Protein AF-G9L5G1-F1 (afdb_monomer)

Nearest PDB structures (foldseek):
  6kd5-assembly1_A  TM=9.203E-01  e=1.313E-15  Homo sapiens
  7y0e-assembly1_A  TM=8.128E-01  e=2.600E-05  Homo sapiens
  8hd8-assembly1_A  TM=8.225E-01  e=4.155E-05  Homo sapiens
  7xyd-assembly1_A  TM=8.116E-01  e=4.750E-05  Homo sapiens
  7y0e-assembly2_B  TM=7.562E-01  e=1.061E-04  Homo sapiens

Solvent-accessible surface area (backbone atoms only — not comparable to full-atom values): 9488 Å² total; per-residue (Å²): 141,83,85,76,82,80,80,70,84,67,70,57,70,71,47,51,60,53,52,51,51,52,54,52,51,51,50,52,51,53,50,51,50,52,51,52,53,54,58,65,66,70,70,69,81,78,79,78,75,88,76,80,50,65,56,95,84,55,54,42,23,54,62,56,81,61,25,75,74,36,65,41,59,51,84,37,63,50,62,42,87,92,76,58,47,54,28,38,41,36,42,92,76,74,40,77,28,39,62,46,63,93,68,60,51,72,69,55,43,29,52,53,29,36,74,76,72,40,93,52,58,91,82,88,78,84,73,96,70,93,85,70,94,63,70,41,66,63,81,49,82,83,90,44,81,33,52,35,75,109

InterPro domains:
  IPR001190 SRCR domain [PF15494] (81-149)
  IPR001190 SRCR domain [PS50287] (67-118)
  IPR036055 LDL receptor-like superfamily [SSF57424] (54-77)
  IPR036772 SRCR-like domain superfamily [G3DSA:3.10.250.10] (70-149)
  IPR036772 SRCR-like domain superfamily [SSF56487] (74-137)

Foldseek 3Di:
DDDDDDPDPPPVVVVVVVVVVVVVVVVVVVVVVVVVVVVVVPPPPPPPPDDKDADPPQFALQPDQRIPVSPSNPPQWAADDPPRFIWGQDRVVRDTATADPPQDDLVVQQLQCVVVVHRGHDDDDDDDDPDHPDHDYQPDDDRDSSPRVD

Secondary structure (DSSP, 8-state):
--------TTSHHHHHHHHHHHHHHHHHHHHHHHHHHHHHHH------PPPP---TT--TTSSS--STT-GGGSS-EEE-TTT--EEEEETTTTEEEEBPGGG--HHHHHHHHHHTT-SS---------S--S--B--S--SS-GGGGG-

Organism: Mustela putorius furo (NCBI:txid9669)

pLDDT: mean 81.78, std 14.28, range [37.88, 96.06]

Structure (mmCIF, N/CA/C/O backbone):
data_AF-G9L5G1-F1
#
_entry.id   AF-G9L5G1-F1
#
loop_
_atom_site.group_PDB
_atom_site.id
_atom_site.type_symbol
_atom_site.label_atom_id
_atom_site.label_alt_id
_atom_site.label_comp_id
_atom_site.label_asym_id
_atom_site.label_entity_id
_atom_site.label_seq_id
_atom_site.pdbx_PDB_ins_code
_atom_site.Cartn_x
_atom_site.Cartn_y
_atom_site.Cartn_z
_atom_site.occupancy
_atom_site.B_iso_or_equiv
_atom_site.auth_seq_id
_atom_site.auth_comp_id
_atom_site.auth_asym_id
_atom_site.auth_atom_id
_atom_site.pdbx_PDB_model_num
ATOM 1 N N . GLY A 1 1 ? -89.941 -18.809 45.507 1.00 45.72 1 GLY A N 1
ATOM 2 C CA . GLY A 1 1 ? -88.610 -19.413 45.664 1.00 45.72 1 GLY A CA 1
ATOM 3 C C . GLY A 1 1 ? -87.624 -18.646 44.823 1.00 45.72 1 GLY A C 1
ATOM 4 O O . GLY A 1 1 ? -87.793 -18.639 43.617 1.00 45.72 1 GLY A O 1
ATOM 5 N N . ILE A 1 2 ? -86.648 -17.989 45.449 1.00 37.88 2 ILE A N 1
ATOM 6 C CA . ILE A 1 2 ? -85.411 -17.539 44.800 1.00 37.88 2 ILE A CA 1
ATOM 7 C C . ILE A 1 2 ? -84.314 -17.726 45.850 1.00 37.88 2 ILE A C 1
ATOM 9 O O . ILE A 1 2 ? -84.200 -16.953 46.798 1.00 37.88 2 ILE A O 1
ATOM 13 N N . SER A 1 3 ? -83.582 -18.830 45.743 1.00 47.09 3 SER A N 1
ATOM 14 C CA . SER A 1 3 ? -82.421 -19.132 46.575 1.00 47.09 3 SER A CA 1
ATOM 15 C C . SER A 1 3 ? -81.218 -18.350 46.051 1.00 47.09 3 SER A C 1
ATOM 17 O O . SER A 1 3 ? -80.706 -18.652 44.975 1.00 47.09 3 SER A O 1
ATOM 19 N N . LEU A 1 4 ? -80.768 -17.346 46.804 1.00 48.44 4 LEU A N 1
ATOM 20 C CA . LEU A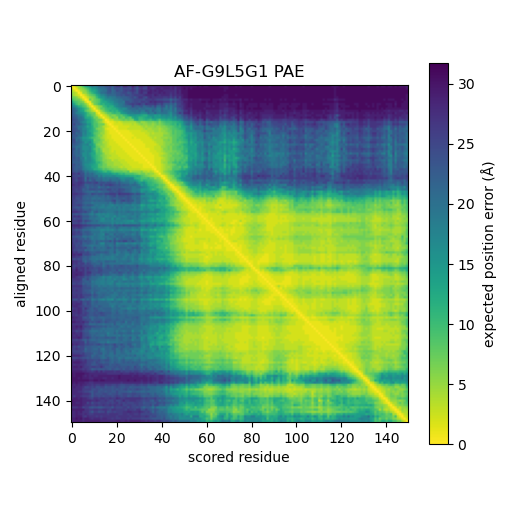 1 4 ? -79.491 -16.673 46.557 1.00 48.44 4 LEU A CA 1
ATOM 21 C C . LEU A 1 4 ? -78.327 -17.634 46.863 1.00 48.44 4 LEU A C 1
ATOM 23 O O . LEU A 1 4 ? -78.368 -18.323 47.889 1.00 48.44 4 LEU A O 1
ATOM 27 N N . PRO A 1 5 ? -77.282 -17.692 46.018 1.00 50.50 5 PRO A N 1
ATOM 28 C CA . PRO A 1 5 ? -76.149 -18.568 46.260 1.00 50.50 5 PRO A CA 1
ATOM 29 C C . PRO A 1 5 ? -75.338 -18.042 47.448 1.00 50.50 5 PRO A C 1
ATOM 31 O O . PRO A 1 5 ? -74.903 -16.891 47.491 1.00 50.50 5 PRO A O 1
ATOM 34 N N . LYS A 1 6 ? -75.135 -18.915 48.434 1.00 43.59 6 LYS A N 1
ATOM 35 C CA . LYS A 1 6 ? -74.298 -18.668 49.609 1.00 43.59 6 LYS A CA 1
ATOM 36 C C . LYS A 1 6 ? -72.839 -18.647 49.143 1.00 43.59 6 LYS A C 1
ATOM 38 O O . LYS A 1 6 ? -72.256 -19.698 48.896 1.00 43.59 6 LYS A O 1
ATOM 43 N N . PHE A 1 7 ? -72.264 -17.456 48.978 1.00 46.12 7 PHE A N 1
ATOM 44 C CA . PHE A 1 7 ? -70.854 -17.293 48.622 1.00 46.12 7 PHE A CA 1
ATOM 45 C C . PHE A 1 7 ? -69.990 -17.766 49.803 1.00 46.12 7 PHE A C 1
ATOM 47 O O . PHE A 1 7 ? -69.945 -17.138 50.863 1.00 46.12 7 PHE A O 1
ATOM 54 N N . THR A 1 8 ? -69.371 -18.936 49.664 1.00 51.50 8 THR A N 1
ATOM 55 C CA . THR A 1 8 ? -68.620 -19.616 50.722 1.00 51.50 8 THR A CA 1
ATOM 56 C C . THR A 1 8 ? -67.251 -18.957 50.933 1.00 51.50 8 THR A C 1
ATOM 58 O O . THR A 1 8 ? -66.270 -19.210 50.242 1.00 51.50 8 THR A O 1
ATOM 61 N N . TRP A 1 9 ? -67.175 -18.106 51.955 1.00 49.56 9 TRP A N 1
ATOM 62 C CA . TRP A 1 9 ? -66.025 -17.285 52.370 1.00 49.56 9 TRP A CA 1
ATOM 63 C C . TRP A 1 9 ? -64.832 -18.066 52.984 1.00 49.56 9 TRP A C 1
ATOM 65 O O . TRP A 1 9 ? -63.983 -17.490 53.658 1.00 49.56 9 TRP A O 1
ATOM 75 N N . GLN A 1 10 ? -64.756 -19.387 52.802 1.00 48.25 10 GLN A N 1
ATOM 76 C CA . GLN A 1 10 ? -63.719 -20.241 53.412 1.00 48.25 10 GLN A CA 1
ATOM 77 C C . GLN A 1 10 ? -62.637 -20.689 52.413 1.00 48.25 10 GLN A C 1
ATOM 79 O O . GLN A 1 10 ? -61.477 -20.837 52.795 1.00 48.25 10 GLN A O 1
ATOM 84 N N . GLU A 1 11 ? -62.966 -20.797 51.122 1.00 49.94 11 GLU A N 1
ATOM 85 C CA . GLU A 1 11 ? -62.045 -21.295 50.085 1.00 49.94 11 GLU A CA 1
ATOM 86 C C . GLU A 1 11 ? -61.007 -20.241 49.639 1.00 49.94 11 GLU A C 1
ATOM 88 O O . GLU A 1 11 ? -59.890 -20.567 49.236 1.00 49.94 11 GLU A O 1
ATOM 93 N N . GLY A 1 12 ? -61.345 -18.948 49.747 1.00 51.00 12 GLY A N 1
ATOM 94 C CA . GLY A 1 12 ? -60.474 -17.835 49.344 1.00 51.00 12 GLY A CA 1
ATOM 95 C C . GLY A 1 12 ? -59.286 -17.602 50.284 1.00 51.00 12 GLY A C 1
ATOM 96 O O . GLY A 1 12 ? -58.222 -17.164 49.849 1.00 51.00 12 GLY A O 1
ATOM 97 N N . ARG A 1 13 ? -59.415 -17.967 51.566 1.00 55.59 13 ARG A N 1
ATOM 98 C CA . ARG A 1 13 ? -58.432 -17.652 52.617 1.00 55.59 13 ARG A CA 1
ATOM 99 C C . ARG A 1 13 ? -57.101 -18.406 52.463 1.00 55.59 13 ARG A C 1
ATOM 101 O O . ARG A 1 13 ? -56.069 -17.884 52.868 1.00 55.59 13 ARG A O 1
ATOM 108 N N . LYS A 1 14 ? -57.103 -19.580 51.814 1.00 56.91 14 LYS A N 1
ATOM 109 C CA . LYS A 1 14 ? -55.887 -20.346 51.455 1.00 56.91 14 LYS A CA 1
ATOM 110 C C . LYS A 1 14 ? -55.287 -19.944 50.101 1.00 56.91 14 LYS A C 1
ATOM 112 O O . LYS A 1 14 ? -54.108 -20.185 49.864 1.00 56.91 14 LYS A O 1
ATOM 117 N N . ARG A 1 15 ? -56.071 -19.306 49.222 1.00 64.69 15 ARG A N 1
ATOM 118 C CA . ARG A 1 15 ? -55.608 -18.810 47.912 1.00 64.69 15 ARG A CA 1
ATOM 119 C C . ARG A 1 15 ? -54.969 -17.422 47.997 1.00 64.69 15 ARG A C 1
ATOM 121 O O . ARG A 1 15 ? -54.062 -17.141 47.224 1.00 64.69 15 ARG A O 1
ATOM 128 N N . LEU A 1 16 ? -55.365 -16.596 48.969 1.00 70.06 16 LEU A N 1
ATOM 129 C CA . LEU A 1 16 ? -54.731 -15.301 49.262 1.00 70.06 16 LEU A CA 1
ATOM 130 C C . LEU A 1 16 ? -53.200 -15.362 49.478 1.00 70.06 16 LEU A C 1
ATOM 132 O O . LEU A 1 16 ? -52.504 -14.569 48.846 1.00 70.06 16 LEU A O 1
ATOM 136 N N . PRO A 1 17 ? -52.636 -16.273 50.302 1.00 80.44 17 PRO A N 1
ATOM 137 C CA . PRO A 1 17 ? -51.183 -16.351 50.484 1.00 80.44 17 PRO A CA 1
ATOM 138 C C . PRO A 1 17 ? -50.453 -16.843 49.225 1.00 80.44 17 PRO A C 1
ATOM 140 O O . PRO A 1 17 ? -49.353 -16.378 48.937 1.00 80.44 17 PRO A O 1
ATOM 143 N N . LEU A 1 18 ? -51.081 -17.724 48.437 1.00 83.31 18 LEU A N 1
ATOM 144 C CA . LEU A 1 18 ? -50.560 -18.176 47.142 1.00 83.31 18 LEU A CA 1
ATOM 145 C C . LEU A 1 18 ? -50.488 -17.027 46.131 1.00 83.31 18 LEU A C 1
ATOM 147 O O . LEU A 1 18 ? -49.459 -16.841 45.489 1.00 83.31 18 LEU A O 1
ATOM 151 N N . ILE A 1 19 ? -51.547 -16.219 46.033 1.00 86.50 19 ILE A N 1
ATOM 152 C CA . ILE A 1 19 ? -51.575 -15.022 45.179 1.00 86.50 19 ILE A CA 1
ATOM 153 C C . ILE A 1 19 ? -50.506 -14.020 45.636 1.00 86.50 19 ILE A C 1
ATOM 155 O O . ILE A 1 19 ? -49.785 -13.476 44.804 1.00 86.50 19 ILE A O 1
ATOM 159 N N . GLY A 1 20 ? -50.343 -13.832 46.950 1.00 89.38 20 GLY A N 1
ATOM 160 C CA . GLY A 1 20 ? -49.283 -12.996 47.516 1.00 89.38 20 GLY A CA 1
ATOM 161 C C . GLY A 1 20 ? -47.875 -13.470 47.1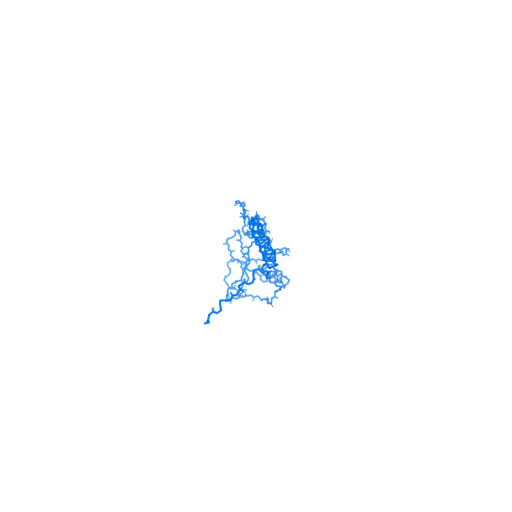36 1.00 89.38 20 GLY A C 1
ATOM 162 O O . GLY A 1 20 ? -47.062 -12.663 46.694 1.00 89.38 20 GLY A O 1
ATOM 163 N N . CYS A 1 21 ? -47.600 -14.775 47.230 1.00 91.31 21 CYS A N 1
ATOM 164 C CA . CYS A 1 21 ? -46.326 -15.357 46.790 1.00 91.31 21 CYS A CA 1
ATOM 165 C C . CYS A 1 21 ? -46.076 -15.154 45.292 1.00 91.31 21 CYS A C 1
ATOM 167 O O . CYS A 1 21 ? -44.971 -14.782 44.905 1.00 91.31 21 CYS A O 1
ATOM 169 N N . VAL A 1 22 ? -47.091 -15.361 44.448 1.00 92.94 22 VAL A N 1
ATOM 170 C CA . VAL A 1 22 ? -46.963 -15.168 42.996 1.00 92.94 22 VAL A CA 1
ATOM 171 C C . VAL A 1 22 ? -46.661 -13.705 42.663 1.00 92.94 22 VAL A C 1
ATOM 173 O O . VAL A 1 22 ? -45.759 -13.438 41.874 1.00 92.94 22 VAL A O 1
ATOM 176 N N . LEU A 1 23 ? -47.347 -12.751 43.299 1.00 93.06 23 LEU A N 1
ATOM 177 C CA . LEU A 1 23 ? -47.079 -11.322 43.103 1.00 93.06 23 LEU A CA 1
ATOM 178 C C . LEU A 1 23 ? -45.667 -10.933 43.560 1.00 93.06 23 LEU A C 1
ATOM 180 O O . LEU A 1 23 ? -44.987 -10.181 42.866 1.00 93.06 23 LEU A O 1
ATOM 184 N N . LEU A 1 24 ? -45.195 -11.482 44.681 1.00 94.06 24 LEU A N 1
ATOM 185 C CA . LEU A 1 24 ? -43.848 -11.226 45.193 1.00 94.06 24 LEU A CA 1
ATOM 186 C C . LEU A 1 24 ? -42.768 -11.781 44.247 1.00 94.06 24 LEU A C 1
ATOM 188 O O . LEU A 1 24 ? -41.789 -11.091 43.962 1.00 94.06 24 LEU A O 1
ATOM 192 N N . LEU A 1 25 ? -42.976 -12.979 43.689 1.00 95.00 25 LEU A N 1
ATOM 193 C CA . LEU A 1 25 ? -42.092 -13.551 42.668 1.00 95.00 25 LEU A CA 1
ATOM 194 C C . LEU A 1 25 ? -42.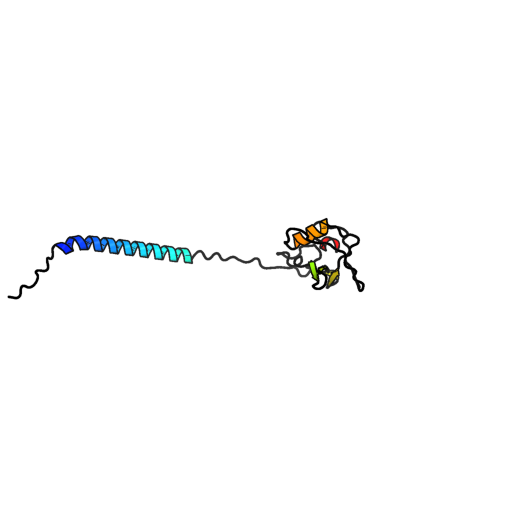057 -12.701 41.393 1.00 95.00 25 LEU A C 1
ATOM 196 O O . LEU A 1 25 ? -40.978 -12.466 40.856 1.00 95.00 25 LEU A O 1
ATOM 200 N N . ILE A 1 26 ? -43.204 -12.191 40.934 1.00 95.50 26 ILE A N 1
ATOM 201 C CA . ILE A 1 26 ? -43.265 -11.302 39.764 1.00 95.50 26 ILE A CA 1
ATOM 202 C C . ILE A 1 26 ? -42.459 -10.023 40.021 1.00 95.50 26 ILE A C 1
ATOM 204 O O . ILE A 1 26 ? -41.664 -9.628 39.173 1.00 95.50 26 ILE A O 1
ATOM 208 N N . VAL A 1 27 ? -42.603 -9.406 41.198 1.00 96.06 27 VAL A N 1
ATOM 209 C CA . VAL A 1 27 ? -41.840 -8.200 41.563 1.00 96.06 27 VAL A CA 1
ATOM 210 C C . VAL A 1 27 ? -40.334 -8.477 41.589 1.00 96.06 27 VAL A C 1
ATOM 212 O O . VAL A 1 27 ? -39.567 -7.677 41.057 1.00 96.06 27 VAL A O 1
ATOM 215 N N . LEU A 1 28 ? -39.902 -9.618 42.135 1.00 95.94 28 LEU A N 1
ATOM 216 C CA . LEU A 1 28 ? -38.489 -10.018 42.134 1.00 95.94 28 LEU A CA 1
ATOM 217 C C . LEU A 1 28 ? -37.941 -10.224 40.716 1.00 95.94 28 LEU A C 1
ATOM 219 O O . LEU A 1 28 ? -36.840 -9.765 40.412 1.00 95.94 28 LEU A O 1
ATOM 223 N N . VAL A 1 29 ? -38.709 -10.872 39.837 1.00 95.69 29 VAL A N 1
ATOM 224 C CA . VAL A 1 29 ? -38.322 -11.080 38.433 1.00 95.69 29 VAL A CA 1
ATOM 225 C C . VAL A 1 29 ? -38.220 -9.744 37.698 1.00 95.69 29 VAL A C 1
ATOM 227 O O . VAL A 1 29 ? -37.234 -9.502 37.006 1.00 95.69 29 VAL A O 1
ATOM 230 N N . VAL A 1 30 ? -39.190 -8.845 37.883 1.00 95.00 30 VAL A N 1
ATOM 231 C CA . VAL A 1 30 ? -39.160 -7.504 37.282 1.00 95.00 30 VAL A CA 1
ATOM 232 C C . VAL A 1 30 ? -37.963 -6.701 37.798 1.00 95.00 30 VAL A C 1
ATOM 234 O O . VAL A 1 30 ? -37.266 -6.078 36.999 1.00 95.00 30 VAL A O 1
ATOM 237 N N . ALA A 1 31 ? -37.658 -6.763 39.096 1.00 94.50 31 ALA A N 1
ATOM 238 C CA . ALA A 1 31 ? -36.488 -6.101 39.674 1.00 94.50 31 ALA A CA 1
ATOM 239 C C . ALA A 1 31 ? -35.166 -6.638 39.094 1.00 94.50 31 ALA A C 1
ATOM 241 O O . ALA A 1 31 ? -34.287 -5.849 38.745 1.00 94.50 31 ALA A O 1
ATOM 242 N N . LEU A 1 32 ? -35.040 -7.960 38.922 1.00 93.31 32 LEU A N 1
ATOM 243 C CA . LEU A 1 32 ? -33.886 -8.586 38.265 1.00 93.31 32 LEU A CA 1
ATOM 244 C C . LEU A 1 32 ? -33.744 -8.141 36.804 1.00 93.31 32 LEU A C 1
ATOM 246 O O . LEU A 1 32 ? -32.641 -7.825 36.365 1.00 93.31 32 LEU A O 1
ATOM 250 N N . ILE A 1 33 ? -34.850 -8.069 36.058 1.00 92.31 33 ILE A N 1
ATOM 251 C CA . ILE A 1 33 ? -34.853 -7.598 34.668 1.00 92.31 33 ILE A CA 1
ATOM 252 C C . ILE A 1 33 ? -34.397 -6.134 34.595 1.00 92.31 33 ILE A C 1
ATOM 254 O O . ILE A 1 33 ? -33.532 -5.807 33.785 1.00 92.31 33 ILE A O 1
ATOM 258 N N . ILE A 1 34 ? -34.918 -5.260 35.463 1.00 91.81 34 ILE A N 1
ATOM 259 C CA . ILE A 1 34 ? -34.522 -3.843 35.520 1.00 91.81 34 ILE A CA 1
ATOM 260 C C . ILE A 1 34 ? -33.031 -3.707 35.856 1.00 91.81 34 ILE A C 1
ATOM 262 O O . ILE A 1 34 ? -32.331 -2.933 35.204 1.00 91.81 34 ILE A O 1
ATOM 266 N N . LEU A 1 35 ? -32.521 -4.492 36.811 1.00 89.88 35 LEU A N 1
ATOM 267 C CA . LEU A 1 35 ? -31.092 -4.536 37.137 1.00 89.88 35 LEU A CA 1
ATOM 268 C C . LEU A 1 35 ? -30.242 -4.962 35.934 1.00 89.88 35 LEU A C 1
ATOM 270 O O . LEU A 1 35 ? -29.236 -4.318 35.649 1.00 89.88 35 LEU A O 1
ATOM 274 N N . LEU A 1 36 ? -30.656 -5.986 35.184 1.00 86.44 36 LEU A N 1
ATOM 275 C CA . LEU A 1 36 ? -29.952 -6.423 33.974 1.00 86.44 36 LEU A CA 1
ATOM 276 C C . LEU A 1 36 ? -29.941 -5.344 32.885 1.00 86.44 36 LEU A C 1
ATOM 278 O O . LEU A 1 36 ? -28.901 -5.117 32.269 1.00 86.44 36 LEU A O 1
ATOM 282 N N . TYR A 1 37 ? -31.064 -4.658 32.658 1.00 86.31 37 TYR A N 1
ATOM 283 C CA . TYR A 1 37 ? -31.122 -3.540 31.711 1.00 86.31 37 TYR A CA 1
ATOM 284 C C . TYR A 1 37 ? -30.227 -2.377 32.144 1.00 86.31 37 TYR A C 1
ATOM 286 O O . TYR A 1 37 ? -29.507 -1.819 31.316 1.00 86.31 37 TYR A O 1
ATOM 294 N N . PHE A 1 38 ? -30.223 -2.051 33.438 1.00 83.50 38 PHE A N 1
ATOM 295 C CA . PHE A 1 38 ? -29.380 -0.999 33.997 1.00 83.50 38 PHE A CA 1
ATOM 296 C C . PHE A 1 38 ? -27.886 -1.327 33.855 1.00 83.50 38 PHE A C 1
ATOM 298 O O . PHE A 1 38 ? -27.107 -0.498 33.386 1.00 83.50 38 PHE A O 1
ATOM 305 N N . TRP A 1 39 ? -27.487 -2.561 34.175 1.00 73.19 39 TRP A N 1
ATOM 306 C CA . TRP A 1 39 ? -26.102 -3.019 34.035 1.00 73.19 39 TRP A CA 1
ATOM 307 C C . TRP A 1 39 ? -25.661 -3.095 32.567 1.00 73.19 39 TRP A C 1
ATOM 309 O O . TRP A 1 39 ? -24.541 -2.703 32.243 1.00 73.19 39 TRP A O 1
ATOM 319 N N . ARG A 1 40 ? -26.544 -3.529 31.657 1.00 72.00 40 ARG A N 1
ATOM 320 C CA . ARG A 1 40 ? -26.258 -3.592 30.213 1.00 72.00 40 ARG A CA 1
ATOM 321 C C . ARG A 1 40 ? -26.112 -2.208 29.568 1.00 72.00 40 ARG A C 1
ATOM 323 O O . ARG A 1 40 ? -25.446 -2.098 28.545 1.00 72.00 40 ARG A O 1
ATOM 330 N N . GLY A 1 41 ? -26.704 -1.164 30.151 1.00 64.81 41 GLY A N 1
ATOM 331 C CA . GLY A 1 41 ? -26.600 0.212 29.653 1.00 64.81 41 GLY A CA 1
ATOM 332 C C . GLY A 1 41 ? -25.260 0.901 29.947 1.00 64.81 41 GLY A C 1
ATOM 333 O O . GLY A 1 41 ? -24.871 1.804 29.211 1.00 64.81 41 GLY A O 1
ATOM 334 N N . HIS A 1 42 ? -24.534 0.479 30.989 1.00 63.06 42 HIS A N 1
ATOM 335 C CA . HIS A 1 42 ? -23.317 1.166 31.446 1.00 63.06 42 HIS A CA 1
ATOM 336 C C . HIS A 1 42 ? -22.008 0.654 30.825 1.00 63.06 42 HIS A C 1
ATOM 338 O O . HIS A 1 42 ? -20.989 1.340 30.916 1.00 63.06 42 HIS A O 1
ATOM 344 N N . THR A 1 43 ? -22.003 -0.494 30.143 1.00 65.25 43 THR A N 1
ATOM 345 C CA . THR A 1 43 ? -20.816 -1.016 29.441 1.00 65.25 43 THR A CA 1
ATOM 346 C C . THR A 1 43 ? -20.721 -0.485 28.008 1.00 65.25 43 THR A C 1
ATOM 348 O O . THR A 1 43 ? -20.576 -1.226 27.039 1.00 65.25 43 THR A O 1
ATOM 351 N N . GLY A 1 44 ? -20.786 0.837 27.851 1.00 65.69 44 GLY A N 1
ATOM 352 C CA . GLY A 1 44 ? -20.446 1.487 26.590 1.00 65.69 44 GLY A CA 1
ATOM 353 C C . GLY A 1 44 ? -18.933 1.475 26.394 1.00 65.69 44 GLY A C 1
ATOM 354 O O . GLY A 1 44 ? -18.259 2.413 26.817 1.00 65.69 44 GLY A O 1
ATOM 355 N N . ILE A 1 45 ? -18.383 0.429 25.770 1.00 69.88 45 ILE A N 1
ATOM 356 C CA . ILE A 1 45 ? -16.973 0.418 25.360 1.00 69.88 45 ILE A CA 1
ATOM 357 C C . ILE A 1 45 ? -16.792 1.542 24.332 1.00 69.88 45 ILE A C 1
ATOM 359 O O . ILE A 1 45 ? -17.208 1.439 23.179 1.00 69.88 45 ILE A O 1
ATOM 363 N N . LYS A 1 46 ? -16.206 2.659 24.766 1.00 70.19 46 LYS A N 1
ATOM 364 C CA . LYS A 1 46 ? -15.791 3.749 23.884 1.00 70.19 46 LYS A CA 1
ATOM 365 C C . LYS A 1 46 ? -14.502 3.309 23.199 1.00 70.19 46 LYS A C 1
ATOM 367 O O . LYS A 1 46 ? -13.412 3.542 23.713 1.00 70.19 46 LYS A O 1
ATOM 372 N N . TYR A 1 47 ? -14.628 2.649 22.053 1.00 68.94 47 TYR A N 1
ATOM 373 C CA . TYR A 1 47 ? -13.488 2.409 21.178 1.00 68.94 47 TYR A CA 1
ATOM 374 C C . TYR A 1 47 ? -12.979 3.770 20.693 1.00 68.94 47 TYR A C 1
ATOM 376 O O . TYR A 1 47 ? -13.670 4.478 19.963 1.00 68.94 47 TYR A O 1
ATOM 384 N N . LYS A 1 48 ? -11.797 4.179 21.161 1.00 78.50 48 LYS A N 1
ATOM 385 C CA . LYS A 1 48 ? -11.091 5.321 20.584 1.00 78.50 48 LYS A CA 1
ATOM 386 C C . LYS A 1 48 ? -10.389 4.809 19.336 1.00 78.50 48 LYS A C 1
ATOM 388 O O . LYS A 1 48 ? -9.391 4.100 19.450 1.00 78.50 48 LYS A O 1
ATOM 393 N N . GLU A 1 49 ? -10.946 5.126 18.173 1.00 82.56 49 GLU A N 1
ATOM 394 C CA . GLU A 1 49 ? -10.319 4.771 16.904 1.00 82.56 49 GLU A CA 1
ATOM 395 C C . GLU A 1 49 ? -8.926 5.423 16.820 1.00 82.56 49 GLU A C 1
ATOM 397 O O . GLU A 1 49 ? -8.755 6.571 17.264 1.00 82.56 49 GLU A O 1
ATOM 402 N N . PRO A 1 50 ? -7.901 4.701 16.336 1.00 83.06 50 PRO A N 1
ATOM 403 C CA . PRO A 1 50 ? -6.591 5.286 16.108 1.00 83.06 50 PRO A CA 1
ATOM 404 C C . PRO A 1 50 ? -6.715 6.456 15.128 1.00 83.06 50 PRO A C 1
ATOM 406 O O . PRO A 1 50 ? -7.266 6.305 14.046 1.00 83.06 50 PRO A O 1
ATOM 409 N N . VAL A 1 51 ? -6.204 7.627 15.509 1.00 87.62 51 VAL A N 1
ATOM 410 C CA . VAL A 1 51 ? -6.182 8.803 14.630 1.00 87.62 51 VAL A CA 1
ATOM 411 C C . VAL A 1 51 ? -4.880 8.803 13.836 1.00 87.62 51 VAL A C 1
ATOM 413 O O . VAL A 1 51 ? -3.805 8.614 14.418 1.00 87.62 51 VAL A O 1
ATOM 416 N N . GLU A 1 52 ? -4.989 9.026 12.528 1.00 89.88 52 GLU A N 1
ATOM 417 C CA . GLU A 1 52 ? -3.846 9.204 11.635 1.00 89.88 52 GLU A CA 1
ATOM 418 C C . GLU A 1 52 ? -3.044 10.449 12.033 1.00 89.88 52 GLU A C 1
ATOM 420 O O . GLU A 1 52 ? -3.605 11.509 12.308 1.00 89.88 52 GLU A O 1
ATOM 425 N N . SER A 1 53 ? -1.721 10.330 12.048 1.00 93.75 53 SER A N 1
ATOM 426 C CA . SER A 1 53 ? -0.823 11.463 12.256 1.00 93.75 53 SER A CA 1
ATOM 427 C C . SER A 1 53 ? 0.412 11.264 11.396 1.00 93.75 53 SER A C 1
ATOM 429 O O . SER A 1 53 ? 1.124 10.276 11.577 1.00 93.75 53 SER A O 1
ATOM 431 N N . CYS A 1 54 ? 0.667 12.222 10.510 1.00 94.56 54 CYS A N 1
ATOM 432 C CA . CYS A 1 54 ? 1.808 12.230 9.602 1.00 94.56 54 CYS A CA 1
ATOM 433 C C . CYS A 1 54 ? 2.657 13.489 9.832 1.00 94.56 54 CYS A C 1
ATOM 435 O O . CYS A 1 54 ? 2.093 14.577 9.994 1.00 94.56 54 CYS A O 1
ATOM 437 N N . PRO A 1 55 ? 3.993 13.376 9.849 1.00 94.50 55 PRO A N 1
ATOM 438 C CA . PRO A 1 55 ? 4.876 14.535 9.840 1.00 94.50 55 PRO A CA 1
ATOM 439 C C . PRO A 1 55 ? 4.819 15.286 8.496 1.00 94.50 55 PRO A C 1
ATOM 441 O O . PRO A 1 55 ? 4.424 14.737 7.474 1.00 94.50 55 PRO A O 1
ATOM 444 N N . ILE A 1 56 ? 5.247 16.555 8.481 1.00 91.50 56 ILE A N 1
ATOM 445 C CA . ILE A 1 56 ? 5.222 17.413 7.272 1.00 91.50 56 ILE A CA 1
ATOM 446 C C . ILE A 1 56 ? 6.153 16.887 6.166 1.00 91.50 56 ILE A C 1
ATOM 448 O O . ILE A 1 56 ? 5.911 17.130 4.990 1.00 91.50 56 ILE A O 1
ATOM 452 N N . HIS A 1 57 ? 7.217 16.179 6.542 1.00 90.50 57 HIS A N 1
ATOM 453 C CA . HIS A 1 57 ? 8.187 15.601 5.614 1.00 90.50 57 HIS A CA 1
ATOM 454 C C . HIS A 1 57 ? 7.795 14.206 5.114 1.00 90.50 57 HIS A C 1
ATOM 456 O O . HIS A 1 57 ? 8.615 13.586 4.450 1.00 90.50 57 HIS A O 1
ATOM 462 N N . ALA A 1 58 ? 6.590 13.718 5.436 1.00 92.12 58 ALA A N 1
ATOM 463 C CA . ALA A 1 58 ? 6.154 12.398 5.005 1.00 92.12 58 ALA A CA 1
ATOM 464 C C . ALA A 1 58 ? 6.078 12.319 3.476 1.00 92.12 58 ALA A C 1
ATOM 466 O O . ALA A 1 58 ? 5.403 13.143 2.842 1.00 92.12 58 ALA A O 1
ATOM 467 N N . VAL A 1 59 ? 6.743 11.328 2.888 1.00 91.56 59 VAL A N 1
ATOM 468 C CA . VAL A 1 59 ? 6.707 11.092 1.442 1.00 91.56 59 VAL A CA 1
ATOM 469 C C . VAL A 1 59 ? 5.815 9.895 1.163 1.00 91.56 59 VAL A C 1
ATOM 471 O O . VAL A 1 59 ? 5.863 8.871 1.822 1.00 91.56 59 VAL A O 1
ATOM 474 N N . ARG A 1 60 ? 4.944 10.026 0.163 1.00 92.19 60 ARG A N 1
ATOM 475 C CA . ARG A 1 60 ? 4.032 8.944 -0.194 1.00 92.19 60 ARG A CA 1
ATOM 476 C C . ARG A 1 60 ? 4.757 7.899 -1.042 1.00 92.19 60 ARG A C 1
ATOM 478 O O . ARG A 1 60 ? 5.207 8.229 -2.141 1.00 92.19 60 ARG A O 1
ATOM 485 N N . CYS A 1 61 ? 4.702 6.641 -0.623 1.00 90.81 61 CYS A N 1
ATOM 486 C CA . CYS A 1 61 ? 5.195 5.489 -1.368 1.00 90.81 61 CYS A CA 1
ATOM 487 C C . CYS A 1 61 ? 6.708 5.499 -1.630 1.00 90.81 61 CYS A C 1
ATOM 489 O O . CYS A 1 61 ? 7.132 5.152 -2.734 1.00 90.81 61 CYS A O 1
ATOM 491 N N . ASP A 1 62 ? 7.513 5.892 -0.650 1.00 87.69 62 ASP A N 1
ATOM 492 C CA . ASP A 1 62 ? 8.978 5.825 -0.728 1.00 87.69 62 ASP A CA 1
ATOM 493 C C . ASP A 1 62 ? 9.561 4.570 -0.047 1.00 87.69 62 ASP A C 1
ATOM 495 O O . ASP A 1 62 ? 10.765 4.329 -0.109 1.00 87.69 62 ASP A O 1
ATOM 499 N N . GLY A 1 63 ? 8.707 3.725 0.543 1.00 85.06 63 GLY A N 1
ATOM 500 C CA . GLY A 1 63 ? 9.116 2.502 1.232 1.00 85.06 63 GLY A CA 1
ATOM 501 C C . GLY A 1 63 ? 9.490 2.716 2.700 1.00 85.06 63 GLY A C 1
ATOM 502 O O . GLY A 1 63 ? 9.810 1.738 3.384 1.00 85.06 63 GLY A O 1
ATOM 503 N N . ILE A 1 64 ? 9.428 3.952 3.200 1.00 86.88 64 ILE A N 1
ATOM 504 C CA . ILE A 1 64 ? 9.695 4.322 4.588 1.00 86.88 64 ILE A CA 1
ATOM 505 C C . ILE A 1 64 ? 8.354 4.649 5.248 1.00 86.88 64 ILE A C 1
ATOM 507 O O . ILE A 1 64 ? 7.504 5.301 4.669 1.00 86.88 64 ILE A O 1
ATOM 511 N N . VAL A 1 65 ? 8.123 4.136 6.460 1.00 90.00 65 VAL A N 1
ATOM 512 C CA . VAL A 1 65 ? 6.877 4.418 7.189 1.00 90.00 65 VAL A CA 1
ATOM 513 C C . VAL A 1 65 ? 7.065 5.674 8.033 1.00 90.00 65 VAL A C 1
ATOM 515 O O . VAL A 1 65 ? 7.617 5.607 9.133 1.00 90.00 65 VAL A O 1
ATOM 518 N N . ASP A 1 66 ? 6.565 6.793 7.530 1.00 92.50 66 ASP A N 1
ATOM 519 C CA . ASP A 1 66 ? 6.566 8.099 8.181 1.00 92.50 66 ASP A CA 1
ATOM 520 C C . ASP A 1 66 ? 5.308 8.319 9.034 1.00 92.50 66 ASP A C 1
ATOM 522 O O . ASP A 1 66 ? 5.357 8.943 10.102 1.00 92.50 66 ASP A O 1
ATOM 526 N N . CYS A 1 67 ? 4.152 7.820 8.582 1.00 93.12 67 CYS A N 1
ATOM 527 C CA . CYS A 1 67 ? 2.877 8.039 9.264 1.00 93.12 67 CYS A CA 1
ATOM 528 C C . CYS A 1 67 ? 2.569 6.984 10.332 1.00 93.12 67 CYS A C 1
ATOM 530 O O . CYS A 1 67 ? 2.876 5.798 10.209 1.00 93.12 67 CYS A O 1
ATOM 532 N N . LYS A 1 68 ? 1.835 7.395 11.374 1.00 92.69 68 LYS A N 1
ATOM 533 C CA . LYS A 1 68 ? 1.501 6.530 12.517 1.00 92.69 68 LYS A CA 1
ATOM 534 C C . LYS A 1 68 ? 0.681 5.286 12.156 1.00 92.69 68 LYS A C 1
ATOM 536 O O . LYS A 1 68 ? 0.887 4.248 12.784 1.00 92.69 68 LYS A O 1
ATOM 541 N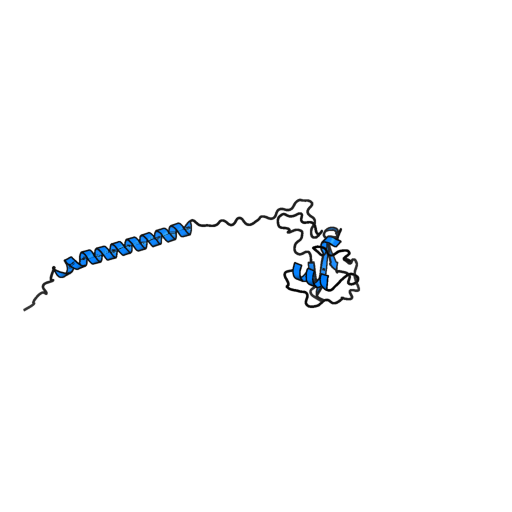 N . LEU A 1 69 ? -0.260 5.375 11.209 1.00 91.12 69 LEU A N 1
ATOM 542 C CA . LEU A 1 69 ? -1.017 4.207 10.732 1.00 91.12 69 LEU A CA 1
ATOM 543 C C . LEU A 1 69 ? -0.573 3.781 9.329 1.00 91.12 69 LEU A C 1
ATOM 545 O O . LEU A 1 69 ? -1.311 3.069 8.648 1.00 91.12 69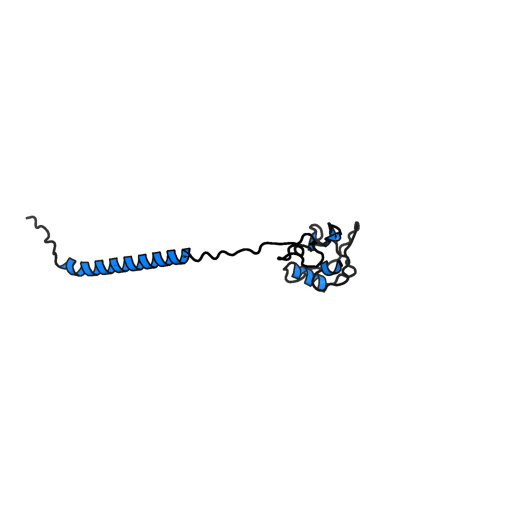 LEU A O 1
ATOM 549 N N . ARG A 1 70 ? 0.642 4.176 8.915 1.00 90.81 70 ARG A N 1
ATOM 550 C CA . ARG A 1 70 ? 1.251 3.765 7.646 1.00 90.81 70 ARG A CA 1
ATOM 551 C C . ARG A 1 70 ? 0.478 4.236 6.403 1.00 90.81 70 ARG A C 1
ATOM 553 O O . ARG A 1 70 ? 0.571 3.623 5.347 1.00 90.81 70 ARG A O 1
ATOM 560 N N . SER A 1 71 ? -0.323 5.298 6.514 1.00 91.25 71 SER A N 1
ATOM 561 C CA . SER A 1 71 ? -1.164 5.797 5.411 1.00 91.25 71 SER A CA 1
ATOM 562 C C . SER A 1 71 ? -0.390 6.288 4.181 1.00 91.25 71 SER A C 1
ATOM 564 O O . SER A 1 71 ? -0.904 6.220 3.064 1.00 91.25 71 SER A O 1
ATOM 566 N N . ASP A 1 72 ? 0.840 6.742 4.382 1.00 92.44 72 ASP A N 1
ATOM 567 C CA . ASP A 1 72 ? 1.841 7.096 3.376 1.00 92.44 72 ASP A CA 1
ATOM 568 C C . ASP A 1 72 ? 2.248 5.914 2.486 1.00 92.44 72 ASP A C 1
ATOM 570 O O . ASP A 1 72 ? 2.418 6.081 1.278 1.00 92.44 72 ASP A O 1
ATOM 574 N N . GLU A 1 73 ? 2.297 4.713 3.058 1.00 90.69 73 GLU A N 1
ATOM 575 C CA . GLU A 1 73 ? 2.767 3.489 2.399 1.00 90.69 73 GLU A CA 1
ATOM 576 C C . GLU A 1 73 ? 1.626 2.562 1.945 1.00 90.69 73 GLU A C 1
ATOM 578 O O . GLU A 1 73 ? 1.847 1.428 1.510 1.00 90.69 73 GLU A O 1
ATOM 583 N N . LEU A 1 74 ? 0.378 3.031 2.034 1.00 90.00 74 LEU A N 1
ATOM 584 C CA . LEU A 1 74 ? -0.803 2.292 1.594 1.00 90.00 74 LEU A CA 1
ATOM 585 C C . LEU A 1 74 ? -1.256 2.712 0.188 1.00 90.00 74 LEU A C 1
ATOM 587 O O . LEU A 1 74 ? -1.290 3.887 -0.191 1.00 90.00 74 LEU A O 1
ATOM 591 N N . GLY A 1 75 ? -1.686 1.719 -0.597 1.00 90.38 75 GLY A N 1
ATOM 592 C CA . GLY A 1 75 ? -2.245 1.949 -1.933 1.00 90.38 75 GLY A CA 1
ATOM 593 C C . GLY A 1 75 ? -1.216 2.457 -2.945 1.00 90.38 75 GLY A C 1
ATOM 594 O O . GLY A 1 75 ? -1.548 3.260 -3.813 1.00 90.38 75 GLY A O 1
ATOM 595 N N . CYS A 1 76 ? 0.030 2.009 -2.821 1.00 92.19 76 CYS A N 1
ATOM 596 C CA . CYS A 1 76 ? 1.146 2.422 -3.671 1.00 92.19 76 CYS A CA 1
ATOM 597 C C . CYS A 1 76 ? 1.267 1.631 -4.973 1.00 92.19 76 CYS A C 1
ATOM 599 O O . CYS A 1 76 ? 2.054 1.980 -5.848 1.00 92.19 76 CYS A O 1
ATOM 601 N N . VAL A 1 77 ? 0.467 0.578 -5.113 1.00 92.06 77 VAL A N 1
ATOM 602 C CA . VAL A 1 77 ? 0.451 -0.312 -6.267 1.00 92.06 77 VAL A CA 1
ATOM 603 C C . VAL A 1 77 ? -0.975 -0.397 -6.791 1.00 92.06 77 VAL A C 1
ATOM 605 O O . VAL A 1 77 ? -1.923 -0.515 -6.014 1.00 92.06 77 VAL A O 1
ATOM 608 N N . ARG A 1 78 ? -1.136 -0.335 -8.113 1.00 92.00 78 ARG A N 1
ATOM 609 C CA . ARG A 1 78 ? -2.434 -0.492 -8.776 1.00 92.00 78 ARG A CA 1
ATOM 610 C C . ARG A 1 78 ? -2.301 -1.200 -10.116 1.00 92.00 78 ARG A C 1
ATOM 612 O O . ARG A 1 78 ? -1.215 -1.269 -10.688 1.00 92.00 78 ARG A O 1
ATOM 619 N N . PHE A 1 79 ? -3.438 -1.634 -10.644 1.00 91.38 79 PHE A N 1
ATOM 620 C CA . PHE A 1 79 ? -3.557 -2.175 -11.991 1.00 91.38 79 PHE A CA 1
ATOM 621 C C . PHE A 1 79 ? -4.386 -1.230 -12.862 1.00 91.38 79 PHE A C 1
ATOM 623 O O . PHE A 1 79 ? -5.438 -0.754 -12.434 1.00 91.38 79 PHE A O 1
ATOM 630 N N . ASP A 1 80 ? -3.922 -0.956 -14.079 1.00 89.81 80 ASP A N 1
ATOM 631 C CA . ASP A 1 80 ? -4.736 -0.256 -15.077 1.00 89.81 80 ASP A CA 1
ATOM 632 C C . ASP A 1 80 ? -5.893 -1.138 -15.570 1.00 89.81 80 ASP A C 1
ATOM 634 O O . ASP A 1 80 ? -5.755 -2.355 -15.697 1.00 89.81 80 ASP A O 1
ATOM 638 N N . TRP A 1 81 ? -7.006 -0.505 -15.939 1.00 86.25 81 TRP A N 1
ATOM 639 C CA . TRP A 1 81 ? -8.221 -1.184 -16.396 1.00 86.25 81 TRP A CA 1
ATOM 640 C C . TRP A 1 81 ? -8.039 -2.000 -17.688 1.00 86.25 81 TRP A C 1
ATOM 642 O O . TRP A 1 81 ? -8.516 -3.126 -17.769 1.00 86.25 81 TRP A O 1
ATOM 652 N N . ASP A 1 82 ? -7.327 -1.468 -18.687 1.00 84.88 82 ASP A N 1
ATOM 653 C CA . ASP A 1 82 ? -7.339 -2.054 -20.038 1.00 84.88 82 ASP A CA 1
ATOM 654 C C . ASP A 1 82 ? -6.582 -3.381 -20.151 1.00 84.88 82 ASP A C 1
ATOM 656 O O . ASP A 1 82 ? -7.018 -4.306 -20.832 1.00 84.88 82 ASP A O 1
ATOM 660 N N . LYS A 1 83 ? -5.400 -3.456 -19.534 1.00 84.56 83 LYS A N 1
ATOM 661 C CA . LYS A 1 83 ? -4.468 -4.588 -19.689 1.00 84.56 83 LYS A CA 1
ATOM 662 C C . LYS A 1 83 ? -3.987 -5.156 -18.360 1.00 84.56 83 LYS A C 1
ATOM 664 O O . LYS A 1 83 ? -3.024 -5.915 -18.352 1.00 84.56 83 LYS A O 1
ATOM 669 N N . SER A 1 84 ? -4.591 -4.732 -17.247 1.00 89.44 84 SER A N 1
ATOM 670 C CA . SER A 1 84 ? -4.092 -5.032 -15.900 1.00 89.44 84 SER A CA 1
ATOM 671 C C . SER A 1 84 ? -2.606 -4.686 -15.758 1.00 89.44 84 SER A C 1
ATOM 673 O O . SER A 1 84 ? -1.833 -5.433 -15.166 1.00 89.44 84 SER A O 1
ATOM 675 N N . LEU A 1 85 ? -2.187 -3.557 -16.346 1.00 90.56 85 LEU A N 1
ATOM 676 C CA . LEU A 1 85 ? -0.795 -3.127 -16.293 1.00 90.56 85 LEU A CA 1
ATOM 677 C C . LEU A 1 85 ? -0.467 -2.694 -14.866 1.00 90.56 85 LEU A C 1
ATOM 679 O O . LEU A 1 85 ? -1.095 -1.773 -14.338 1.00 90.56 85 LEU A O 1
ATOM 683 N N . LEU A 1 86 ? 0.514 -3.359 -14.265 1.00 91.69 86 LEU A N 1
ATOM 684 C CA . LEU A 1 86 ? 0.984 -3.055 -12.923 1.00 91.69 86 LEU A CA 1
ATOM 685 C C . LEU A 1 86 ? 1.708 -1.703 -12.910 1.00 91.69 86 LEU A C 1
ATOM 687 O O . LEU A 1 86 ? 2.661 -1.489 -13.664 1.00 91.69 86 LEU A O 1
ATOM 691 N N . LYS A 1 87 ? 1.260 -0.802 -12.032 1.00 91.31 87 LYS A N 1
ATOM 692 C CA . LYS A 1 87 ? 1.874 0.506 -11.798 1.00 91.31 87 LYS A CA 1
ATOM 693 C C . LYS A 1 87 ? 2.167 0.718 -10.324 1.00 91.31 87 LYS A C 1
ATOM 695 O O . LYS A 1 87 ? 1.346 0.387 -9.469 1.00 91.31 87 LYS A O 1
ATOM 700 N N . VAL A 1 88 ? 3.300 1.351 -10.060 1.00 91.62 88 VAL A N 1
ATOM 701 C CA . VAL A 1 88 ? 3.709 1.832 -8.742 1.00 91.62 88 VAL A CA 1
ATOM 702 C C . VAL A 1 88 ? 3.634 3.355 -8.713 1.00 91.62 88 VAL A C 1
ATOM 704 O O . VAL A 1 88 ? 3.933 4.021 -9.706 1.00 91.62 88 VAL A O 1
ATOM 707 N N . TYR A 1 89 ? 3.188 3.919 -7.600 1.00 91.00 89 TYR A N 1
ATOM 708 C CA . TYR A 1 89 ? 3.232 5.357 -7.386 1.00 91.00 89 TYR A CA 1
ATOM 709 C C . TYR A 1 89 ? 4.617 5.753 -6.881 1.00 91.00 89 TYR A C 1
ATOM 711 O O . TYR A 1 89 ? 5.096 5.196 -5.899 1.00 91.00 89 TYR A O 1
ATOM 719 N N . SER A 1 90 ? 5.246 6.720 -7.540 1.00 89.31 90 SER A N 1
ATOM 720 C CA . SER A 1 90 ? 6.505 7.307 -7.092 1.00 89.31 90 SER A CA 1
ATOM 721 C C . SER A 1 90 ? 6.218 8.648 -6.423 1.00 89.31 90 SER A C 1
ATOM 723 O O . SER A 1 90 ? 5.766 9.589 -7.080 1.00 89.31 90 SER A O 1
ATOM 725 N N . GLY A 1 91 ? 6.504 8.739 -5.121 1.00 87.06 91 GLY A N 1
ATOM 726 C CA . GLY A 1 91 ? 6.372 9.974 -4.349 1.00 87.06 91 GLY A CA 1
ATOM 727 C C . GLY A 1 91 ? 7.221 11.115 -4.902 1.00 87.06 91 GLY A C 1
ATOM 728 O O . GLY A 1 91 ? 6.727 12.228 -5.033 1.00 87.06 91 GLY A O 1
ATOM 729 N N . SER A 1 92 ? 8.457 10.823 -5.318 1.00 84.56 92 SER A N 1
ATOM 730 C CA . SER A 1 92 ? 9.411 11.823 -5.818 1.00 84.56 92 SER A CA 1
ATOM 731 C C . SER A 1 92 ? 9.000 12.442 -7.155 1.00 84.56 92 SER A C 1
ATOM 733 O O . SER A 1 92 ? 9.238 13.623 -7.391 1.00 84.56 92 SER A O 1
ATOM 735 N N . SER A 1 93 ? 8.397 11.649 -8.048 1.00 86.19 93 SER A N 1
ATOM 736 C CA . SER A 1 93 ? 7.956 12.117 -9.372 1.00 86.19 93 SER A CA 1
ATOM 737 C C . SER A 1 93 ? 6.474 12.491 -9.423 1.00 86.19 93 SER A C 1
ATOM 739 O O . SER A 1 93 ? 6.019 13.029 -10.431 1.00 86.19 93 SER A O 1
ATOM 741 N N . HIS A 1 94 ? 5.718 12.216 -8.353 1.00 88.44 94 HIS A N 1
ATOM 742 C CA . HIS A 1 94 ? 4.263 12.376 -8.278 1.00 88.44 94 HIS A CA 1
ATOM 743 C C . HIS A 1 94 ? 3.511 11.684 -9.428 1.00 88.44 94 HIS A C 1
ATOM 745 O O . HIS A 1 94 ? 2.483 12.168 -9.909 1.00 88.44 94 HIS A O 1
ATOM 751 N N . GLN A 1 95 ? 4.031 10.548 -9.897 1.00 90.69 95 GLN A N 1
ATOM 752 C CA . GLN A 1 95 ? 3.518 9.844 -11.069 1.00 90.69 95 GLN A CA 1
ATOM 753 C C . GLN A 1 95 ? 3.367 8.345 -10.824 1.00 90.69 95 GLN A C 1
ATOM 755 O O . GLN A 1 95 ? 4.059 7.733 -10.013 1.00 90.69 95 GLN A O 1
ATOM 760 N N . TRP A 1 96 ? 2.435 7.752 -11.571 1.00 90.81 96 TRP A N 1
ATOM 761 C CA . TRP A 1 96 ? 2.253 6.308 -11.631 1.00 90.81 96 TRP A CA 1
ATOM 762 C C . TRP A 1 96 ? 3.123 5.732 -12.737 1.00 90.81 96 TRP A C 1
ATOM 764 O O . TRP A 1 96 ? 2.838 5.929 -13.919 1.00 90.81 96 TRP A O 1
ATOM 774 N N . LEU A 1 97 ? 4.152 5.000 -12.338 1.00 90.12 97 LEU A N 1
ATOM 775 C CA . LEU A 1 97 ? 5.142 4.417 -13.226 1.00 90.12 97 LEU A CA 1
ATOM 776 C C . LEU A 1 97 ? 4.828 2.934 -13.433 1.00 90.12 97 LEU A C 1
ATOM 778 O O . LEU A 1 97 ? 4.590 2.220 -12.456 1.00 90.12 97 LEU A O 1
ATOM 782 N N . PRO A 1 98 ? 4.800 2.436 -14.677 1.00 90.88 98 PRO A N 1
ATOM 783 C CA . PRO A 1 98 ? 4.730 1.007 -14.912 1.00 90.88 98 PRO A CA 1
ATOM 784 C C . PRO A 1 98 ? 6.077 0.351 -14.635 1.00 90.88 98 PRO A C 1
ATOM 786 O O . PRO A 1 98 ? 7.131 0.990 -14.679 1.00 90.88 98 PRO A O 1
ATOM 789 N N . ILE A 1 99 ? 6.016 -0.944 -14.360 1.00 89.75 99 ILE A N 1
ATOM 790 C CA . ILE A 1 99 ? 7.179 -1.738 -13.981 1.00 89.75 99 ILE A CA 1
ATOM 791 C C . ILE A 1 99 ? 7.794 -2.403 -15.218 1.00 89.75 99 ILE A C 1
ATOM 793 O O . ILE A 1 99 ? 7.075 -2.964 -16.045 1.00 89.75 99 ILE A O 1
ATOM 797 N N . CYS A 1 100 ? 9.122 -2.339 -15.344 1.00 89.31 100 CYS A N 1
ATOM 798 C CA . CYS A 1 100 ? 9.870 -3.037 -16.390 1.00 89.31 100 CYS A CA 1
ATOM 799 C C . CYS A 1 100 ? 9.838 -4.556 -16.187 1.00 89.31 100 CYS A C 1
ATOM 801 O O . CYS A 1 100 ? 10.056 -5.055 -15.083 1.00 89.31 100 CYS A O 1
ATOM 803 N N . SER A 1 101 ? 9.646 -5.292 -17.282 1.00 89.75 101 SER A N 1
ATOM 804 C CA . SER A 1 101 ? 9.675 -6.758 -17.296 1.00 89.75 101 SER A CA 1
ATOM 805 C C . SER A 1 101 ? 11.078 -7.344 -17.114 1.00 89.75 101 SER A C 1
ATOM 807 O O . SER A 1 101 ? 11.191 -8.452 -16.603 1.00 89.75 101 SER A O 1
ATOM 809 N N . ASP A 1 102 ? 12.138 -6.612 -17.474 1.00 87.00 102 ASP A N 1
ATOM 810 C CA . ASP A 1 102 ? 13.519 -7.125 -17.556 1.00 87.00 102 ASP A CA 1
ATOM 811 C C . ASP A 1 102 ? 14.051 -7.747 -16.255 1.00 87.00 102 ASP A C 1
ATOM 813 O O . ASP A 1 102 ? 14.858 -8.671 -16.286 1.00 87.00 102 ASP A O 1
ATOM 817 N N . SER A 1 103 ? 13.622 -7.232 -15.100 1.00 85.31 103 SER A N 1
ATOM 818 C CA . SER A 1 103 ? 14.025 -7.722 -13.769 1.00 85.31 103 SER A CA 1
ATOM 819 C C . SER A 1 103 ? 12.842 -8.265 -12.963 1.00 85.31 103 SER A C 1
ATOM 821 O O . SER A 1 103 ? 12.936 -8.445 -11.749 1.00 85.31 103 SER A O 1
ATOM 823 N N . TRP A 1 104 ? 11.709 -8.520 -13.621 1.00 88.94 104 TRP A N 1
ATOM 824 C CA . TRP A 1 104 ? 10.514 -9.047 -12.977 1.00 88.94 104 TRP A CA 1
ATOM 825 C C . TRP A 1 104 ? 10.541 -10.576 -12.931 1.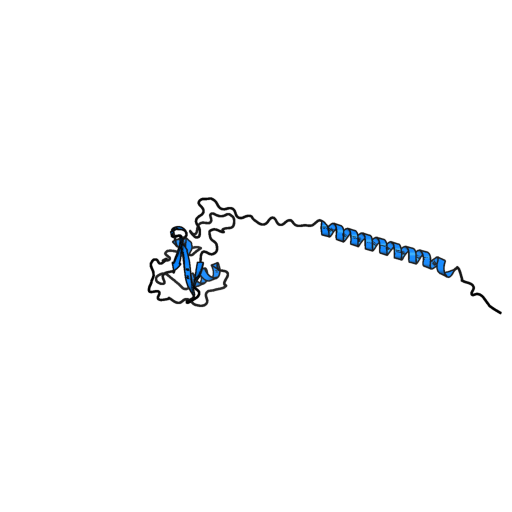00 88.94 104 TRP A C 1
ATOM 827 O O . TRP A 1 104 ? 10.851 -11.232 -13.921 1.00 88.94 104 TRP A O 1
ATOM 837 N N . ASN A 1 105 ? 10.171 -11.159 -11.789 1.00 89.25 105 ASN A N 1
ATOM 838 C CA . ASN A 1 105 ? 10.124 -12.609 -11.613 1.00 89.25 105 ASN A CA 1
ATOM 839 C C . ASN A 1 105 ? 8.786 -13.056 -10.995 1.00 89.25 105 ASN A C 1
ATOM 841 O O . ASN A 1 105 ? 8.076 -12.269 -10.364 1.00 89.25 105 ASN A O 1
ATOM 845 N N . GLU A 1 106 ? 8.444 -14.336 -11.133 1.00 89.62 106 GLU A N 1
ATOM 846 C CA . GLU A 1 106 ? 7.198 -14.918 -10.614 1.00 89.62 106 GLU A CA 1
ATOM 847 C C . GLU A 1 106 ? 7.070 -14.730 -9.094 1.00 89.62 106 GLU A C 1
ATOM 849 O O . GLU A 1 106 ? 6.017 -14.331 -8.602 1.00 89.62 106 GLU A O 1
ATOM 854 N N . SER A 1 107 ? 8.179 -14.854 -8.353 1.00 90.69 107 SER A N 1
ATOM 855 C CA . SER A 1 107 ? 8.199 -14.588 -6.907 1.00 90.69 107 SER A CA 1
ATOM 856 C C . SER A 1 107 ? 7.764 -13.159 -6.551 1.00 90.69 107 SER A C 1
ATOM 858 O O . SER A 1 107 ? 7.107 -12.951 -5.533 1.00 90.69 107 SER A O 1
ATOM 860 N N . TYR A 1 108 ? 8.092 -12.162 -7.380 1.00 90.50 108 TYR A N 1
ATOM 861 C CA . TYR A 1 108 ? 7.659 -10.778 -7.151 1.00 90.50 108 TYR A CA 1
ATOM 862 C C . TYR A 1 108 ? 6.172 -10.601 -7.436 1.00 90.50 108 TYR A C 1
ATOM 864 O O . TYR A 1 108 ? 5.517 -9.808 -6.765 1.00 90.50 108 TYR A O 1
ATOM 872 N N . SER A 1 109 ? 5.626 -11.384 -8.367 1.00 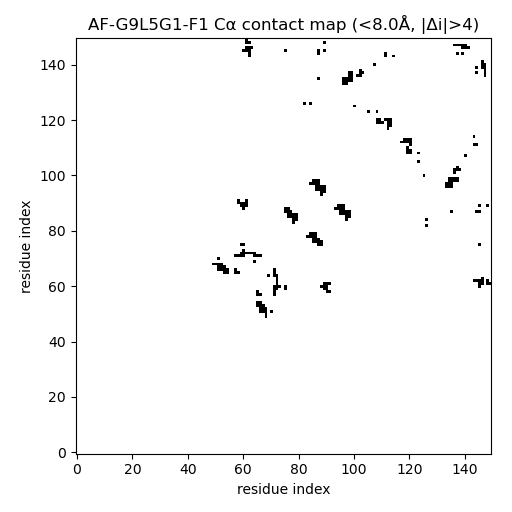92.25 109 SER A N 1
ATOM 873 C CA . SER A 1 109 ? 4.187 -11.417 -8.640 1.00 92.25 109 SER A CA 1
ATOM 874 C C . SER A 1 109 ? 3.425 -11.922 -7.418 1.00 92.25 109 SER A C 1
ATOM 876 O O . SER A 1 109 ? 2.525 -11.238 -6.937 1.00 92.25 109 SER A O 1
ATOM 878 N N . GLU A 1 110 ? 3.851 -13.064 -6.870 1.00 92.88 110 GLU A N 1
ATOM 879 C CA . GLU A 1 110 ? 3.299 -13.649 -5.643 1.00 92.88 110 GLU A CA 1
ATOM 880 C C . GLU A 1 110 ? 3.312 -12.651 -4.486 1.00 92.88 110 GLU A C 1
ATOM 882 O O . GLU A 1 110 ? 2.268 -12.336 -3.914 1.00 92.88 110 GLU A O 1
ATOM 887 N N . LYS A 1 111 ? 4.487 -12.081 -4.190 1.00 90.38 111 LYS A N 1
ATOM 888 C CA . LYS A 1 111 ? 4.630 -11.125 -3.090 1.00 90.38 111 LYS A CA 1
ATOM 889 C C . LYS A 1 111 ? 3.777 -9.872 -3.306 1.00 90.38 111 LYS A C 1
ATOM 891 O O . LYS A 1 111 ? 3.137 -9.421 -2.364 1.00 90.38 111 LYS A O 1
ATOM 896 N N . THR A 1 112 ? 3.710 -9.338 -4.526 1.00 90.56 112 THR A N 1
ATOM 897 C CA . THR A 1 112 ? 2.909 -8.138 -4.831 1.00 90.56 112 THR A CA 1
ATOM 898 C C . THR A 1 112 ? 1.417 -8.400 -4.626 1.00 90.56 112 THR A C 1
ATOM 900 O O . THR A 1 112 ? 0.721 -7.595 -4.010 1.00 90.56 112 THR A O 1
ATOM 903 N N . CYS A 1 113 ? 0.913 -9.546 -5.092 1.00 92.56 113 CYS A N 1
ATOM 904 C CA . CYS A 1 113 ? -0.474 -9.947 -4.867 1.00 92.56 113 CYS A CA 1
ATOM 905 C C . CYS A 1 113 ? -0.767 -10.156 -3.372 1.00 92.56 113 CYS A C 1
ATOM 907 O O . CYS A 1 113 ? -1.789 -9.676 -2.881 1.00 92.56 113 CYS A O 1
ATOM 909 N N . GLN A 1 114 ? 0.153 -10.778 -2.631 1.00 91.44 114 GLN A N 1
ATOM 910 C CA . GLN A 1 114 ? 0.042 -10.954 -1.179 1.00 91.44 114 GLN A CA 1
ATOM 911 C C . GLN A 1 114 ? 0.012 -9.629 -0.417 1.00 91.44 114 GLN A C 1
ATOM 913 O O . GLN A 1 114 ? -0.783 -9.471 0.508 1.00 91.44 114 GLN A O 1
ATOM 918 N N . GLN A 1 115 ? 0.807 -8.642 -0.835 1.00 87.81 115 GLN A N 1
ATOM 919 C CA . GLN A 1 115 ? 0.774 -7.299 -0.249 1.00 87.81 115 GLN A CA 1
ATOM 920 C C . GLN A 1 115 ? -0.575 -6.599 -0.427 1.00 87.81 115 GLN A C 1
ATOM 922 O O . GLN A 1 115 ? -0.985 -5.829 0.437 1.00 87.81 115 GLN A O 1
ATOM 927 N N . LEU A 1 116 ? -1.277 -6.881 -1.524 1.00 90.19 116 LEU A N 1
ATOM 928 C CA . LEU A 1 116 ? -2.621 -6.367 -1.785 1.00 90.19 116 LEU A CA 1
ATOM 929 C C . LEU A 1 116 ? -3.726 -7.182 -1.085 1.00 90.19 116 LEU 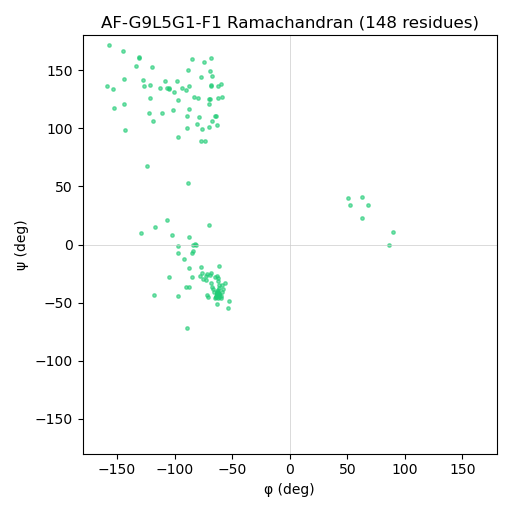A C 1
ATOM 931 O O . LEU A 1 116 ? -4.901 -6.848 -1.216 1.00 90.19 116 LEU A O 1
ATOM 935 N N . GLY A 1 117 ? -3.366 -8.229 -0.335 1.00 91.81 117 GLY A N 1
ATOM 936 C CA . GLY A 1 117 ? -4.300 -9.080 0.404 1.00 91.81 117 GLY A CA 1
ATOM 937 C C . GLY A 1 117 ? -4.828 -10.287 -0.377 1.00 91.81 117 GLY A C 1
ATOM 938 O O . GLY A 1 117 ? -5.753 -10.949 0.091 1.00 91.81 117 GLY A O 1
ATOM 939 N N . PHE A 1 118 ? -4.265 -10.596 -1.549 1.00 93.56 118 PHE A N 1
ATOM 940 C CA . PHE A 1 118 ? -4.584 -11.822 -2.286 1.00 93.56 118 PHE A CA 1
ATOM 941 C C . PHE A 1 118 ? -3.742 -13.004 -1.792 1.00 93.56 118 PHE A C 1
ATOM 943 O O . PHE A 1 118 ? -2.690 -12.832 -1.188 1.00 93.56 118 PHE A O 1
ATOM 950 N N . VAL A 1 119 ? -4.193 -14.231 -2.059 1.00 93.19 119 VAL A N 1
ATOM 951 C CA . VAL A 1 119 ? -3.472 -15.446 -1.635 1.00 93.19 119 VAL A CA 1
ATOM 952 C C . VAL A 1 119 ? -2.183 -15.638 -2.437 1.00 93.19 119 VAL A C 1
ATOM 954 O O . VAL A 1 119 ? -1.134 -15.943 -1.869 1.00 93.19 119 VAL A O 1
ATOM 957 N N . SER A 1 120 ? -2.274 -15.463 -3.753 1.00 93.50 120 SER A N 1
ATOM 958 C CA . SER A 1 120 ? -1.189 -15.721 -4.695 1.00 93.50 120 SER A CA 1
ATOM 959 C C . SER A 1 120 ? -1.387 -14.920 -5.982 1.00 93.50 120 SER A C 1
ATOM 961 O O . SER A 1 120 ? -2.444 -14.309 -6.192 1.00 93.50 120 SER A O 1
ATOM 963 N N . ALA A 1 121 ? -0.387 -14.930 -6.860 1.00 94.31 121 ALA A N 1
ATOM 964 C CA . ALA A 1 121 ? -0.546 -14.433 -8.216 1.00 94.31 121 ALA A CA 1
ATOM 965 C C . ALA A 1 121 ? -1.297 -15.466 -9.069 1.00 94.31 121 ALA A C 1
ATOM 967 O O . ALA A 1 121 ? -1.144 -16.674 -8.906 1.00 94.31 121 ALA A O 1
ATOM 968 N N . TYR A 1 122 ? -2.139 -14.986 -9.987 1.00 92.19 122 TYR A N 1
ATOM 969 C CA . TYR A 1 122 ? -2.851 -15.855 -10.933 1.00 92.19 122 TYR A CA 1
ATOM 970 C C . TYR A 1 122 ? -2.139 -15.942 -12.284 1.00 92.19 122 TYR A C 1
ATOM 972 O O . TYR A 1 122 ? -2.021 -17.014 -12.872 1.00 92.19 122 TYR A O 1
ATOM 980 N N . ARG A 1 123 ? -1.693 -14.796 -12.809 1.00 90.75 123 ARG A N 1
ATOM 981 C CA . ARG A 1 123 ? -1.058 -14.705 -14.121 1.00 90.75 123 ARG A CA 1
ATOM 982 C C . ARG A 1 123 ? -0.109 -13.518 -14.177 1.00 90.75 123 ARG A C 1
ATOM 984 O O . ARG A 1 123 ? -0.506 -12.402 -13.851 1.00 90.75 123 ARG A O 1
ATOM 991 N N . THR A 1 124 ? 1.084 -13.762 -14.707 1.00 92.50 124 THR A N 1
ATOM 992 C CA . THR A 1 124 ? 2.089 -12.735 -14.991 1.00 92.50 124 THR A CA 1
ATOM 993 C C . THR A 1 124 ? 2.429 -12.771 -16.472 1.00 92.50 124 THR A C 1
ATOM 995 O O . THR A 1 124 ? 2.767 -13.822 -17.012 1.00 92.50 124 THR A O 1
ATOM 998 N N . THR A 1 125 ? 2.313 -11.630 -17.147 1.00 89.56 125 THR A N 1
ATOM 999 C CA . THR A 1 125 ? 2.675 -11.482 -18.562 1.00 89.56 125 THR A CA 1
ATOM 1000 C C . THR A 1 125 ? 3.280 -10.114 -18.802 1.00 89.56 125 THR A C 1
ATOM 1002 O O . THR A 1 125 ? 2.799 -9.124 -18.253 1.00 89.56 125 THR A O 1
ATOM 1005 N N . GLU A 1 126 ? 4.285 -10.049 -19.668 1.00 89.25 126 GLU A N 1
ATOM 1006 C CA . GLU A 1 126 ? 4.791 -8.778 -20.172 1.00 89.25 126 GLU A CA 1
ATOM 1007 C C . GLU A 1 126 ? 3.755 -8.092 -21.071 1.00 89.25 126 GLU A C 1
ATOM 1009 O O . GLU A 1 126 ? 2.996 -8.730 -21.805 1.00 89.25 126 GLU A O 1
ATOM 1014 N N . VAL A 1 127 ? 3.714 -6.764 -21.004 1.00 85.19 127 VAL A N 1
ATOM 1015 C CA . VAL A 1 127 ? 2.816 -5.947 -21.817 1.00 85.19 127 VAL A CA 1
ATOM 1016 C C . VAL A 1 127 ? 3.665 -4.975 -22.616 1.00 85.19 127 VAL A C 1
ATOM 1018 O O . VAL A 1 127 ? 4.256 -4.051 -22.062 1.00 85.19 127 VAL A O 1
ATOM 1021 N N . ALA A 1 128 ? 3.686 -5.142 -23.938 1.00 81.50 128 ALA A N 1
ATOM 1022 C CA . ALA A 1 128 ? 4.347 -4.191 -24.819 1.00 81.50 128 ALA A CA 1
ATOM 1023 C C . ALA A 1 128 ? 3.634 -2.827 -24.748 1.00 81.50 128 ALA A C 1
ATOM 1025 O O . ALA A 1 128 ? 2.504 -2.667 -25.232 1.00 81.50 128 ALA A O 1
ATOM 1026 N N . HIS A 1 129 ? 4.299 -1.835 -24.153 1.00 75.00 129 HIS A N 1
ATOM 1027 C CA . HIS A 1 129 ? 3.799 -0.469 -24.045 1.00 75.00 129 HIS A CA 1
ATOM 1028 C C . HIS A 1 129 ? 4.746 0.493 -24.769 1.00 75.00 129 HIS A C 1
ATOM 1030 O O . HIS A 1 129 ? 5.856 0.749 -24.323 1.00 75.00 129 HIS A O 1
ATOM 1036 N N . ARG A 1 130 ? 4.318 0.990 -25.938 1.00 65.31 130 ARG A N 1
ATOM 1037 C CA . ARG A 1 130 ? 5.180 1.734 -26.877 1.00 65.31 130 ARG A CA 1
ATOM 1038 C C . ARG A 1 130 ? 5.333 3.232 -26.571 1.00 65.31 130 ARG A C 1
ATOM 1040 O O . ARG A 1 130 ? 6.119 3.886 -27.238 1.00 65.31 130 ARG A O 1
ATOM 1047 N N . ASN A 1 131 ? 4.613 3.768 -25.582 1.00 65.50 131 ASN A N 1
ATOM 1048 C CA . ASN A 1 131 ? 4.613 5.197 -25.240 1.00 65.50 131 ASN A CA 1
ATOM 1049 C C . ASN A 1 131 ? 4.995 5.403 -23.774 1.00 65.50 131 ASN A C 1
ATOM 1051 O O . ASN A 1 131 ? 4.152 5.783 -22.963 1.00 65.50 131 ASN A O 1
ATOM 1055 N N . LEU A 1 132 ? 6.248 5.112 -23.425 1.00 67.19 132 LEU A N 1
ATOM 1056 C CA . LEU A 1 132 ? 6.705 5.241 -22.051 1.00 67.19 132 LEU A CA 1
ATOM 1057 C C . LEU A 1 132 ? 7.709 6.379 -21.883 1.00 67.19 132 LEU A C 1
ATOM 1059 O O . LEU A 1 132 ? 8.819 6.310 -22.397 1.00 67.19 132 LEU A O 1
ATOM 1063 N N . ALA A 1 133 ? 7.303 7.422 -21.156 1.00 68.50 133 ALA A N 1
ATOM 1064 C CA . ALA A 1 133 ? 8.194 8.510 -20.756 1.00 68.50 133 ALA A CA 1
ATOM 1065 C C . ALA A 1 133 ? 9.136 8.087 -19.613 1.00 68.50 133 ALA A C 1
ATOM 1067 O O . ALA A 1 133 ? 10.254 8.584 -19.517 1.00 68.50 133 ALA A O 1
ATOM 1068 N N . SER A 1 134 ? 8.685 7.164 -18.759 1.00 78.75 134 SER A N 1
ATOM 1069 C CA . SER A 1 134 ? 9.414 6.679 -17.588 1.00 78.75 134 SER A CA 1
ATOM 1070 C C . SER A 1 134 ? 8.888 5.309 -17.139 1.00 78.75 134 SER A C 1
ATOM 1072 O O . SER A 1 134 ? 7.680 5.073 -17.091 1.00 78.75 134 SER A O 1
ATOM 1074 N N . SER A 1 135 ? 9.806 4.402 -16.809 1.00 83.75 135 SER A N 1
ATOM 1075 C CA . SER A 1 135 ? 9.545 3.083 -16.213 1.00 83.75 135 SER A CA 1
ATOM 1076 C C . SER A 1 135 ? 10.229 2.968 -14.863 1.00 83.75 135 SER A C 1
ATOM 1078 O O . SER A 1 135 ? 11.298 3.539 -14.651 1.00 83.75 135 SER A O 1
ATOM 1080 N N . PHE A 1 136 ? 9.663 2.141 -13.993 1.00 85.25 136 PHE A N 1
ATOM 1081 C CA . PHE A 1 136 ? 10.319 1.699 -12.775 1.00 85.25 136 PHE A CA 1
ATOM 1082 C C . PHE A 1 136 ? 10.966 0.325 -12.983 1.00 85.25 136 PHE A C 1
ATOM 1084 O O . PHE A 1 136 ? 10.290 -0.628 -13.372 1.00 85.25 136 PHE A O 1
ATOM 1091 N N . SER A 1 137 ? 12.270 0.218 -12.729 1.00 83.81 137 SER A N 1
ATOM 1092 C CA . SER A 1 137 ? 12.978 -1.066 -12.702 1.00 83.81 137 SER A CA 1
ATOM 1093 C C . SER A 1 137 ? 13.255 -1.462 -11.259 1.00 83.81 137 SER A C 1
ATOM 1095 O O . SER A 1 137 ? 13.712 -0.641 -10.467 1.00 83.81 137 SER A O 1
ATOM 1097 N N . ILE A 1 138 ? 12.978 -2.717 -10.919 1.00 80.06 138 ILE A N 1
ATOM 1098 C CA . ILE A 1 138 ? 13.183 -3.233 -9.566 1.00 80.06 138 ILE A CA 1
ATOM 1099 C C . ILE A 1 138 ? 14.613 -3.732 -9.455 1.00 80.06 138 ILE A C 1
ATOM 1101 O O . ILE A 1 138 ? 14.996 -4.688 -10.126 1.00 80.06 138 ILE A O 1
ATOM 1105 N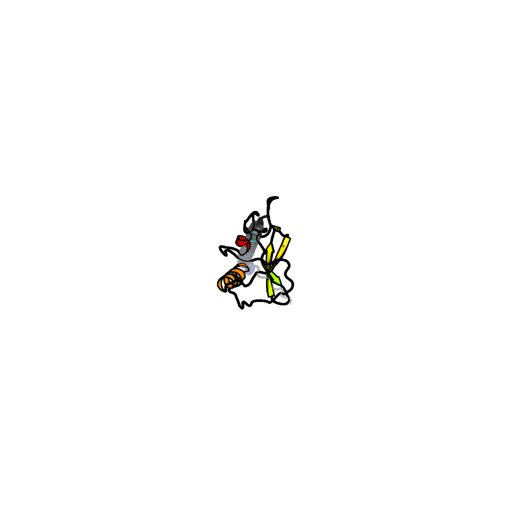 N . SER A 1 139 ? 15.388 -3.097 -8.582 1.00 76.12 139 SER A N 1
ATOM 1106 C CA . SER A 1 139 ? 16.745 -3.527 -8.248 1.00 76.12 139 SER A CA 1
ATOM 1107 C C . SER A 1 139 ? 16.744 -4.547 -7.106 1.00 76.12 139 SER A C 1
ATOM 1109 O O . SER A 1 139 ? 17.533 -5.493 -7.118 1.00 76.12 139 SER A O 1
ATOM 1111 N N . LYS A 1 140 ? 15.850 -4.384 -6.120 1.00 69.44 140 LYS A N 1
ATOM 1112 C CA . LYS A 1 140 ? 15.778 -5.238 -4.931 1.00 69.44 140 LYS A CA 1
ATOM 1113 C C . LYS A 1 140 ? 14.372 -5.296 -4.328 1.00 69.44 140 LYS A C 1
ATOM 1115 O O . LYS A 1 140 ? 13.864 -4.316 -3.793 1.00 69.44 140 LYS A O 1
ATOM 1120 N N . TYR A 1 141 ? 13.783 -6.492 -4.316 1.00 70.38 141 TYR A N 1
ATOM 1121 C CA . TYR A 1 141 ? 12.532 -6.770 -3.604 1.00 70.38 141 TYR A CA 1
ATOM 1122 C C . TYR A 1 141 ? 12.829 -7.392 -2.234 1.00 70.38 141 TYR A C 1
ATOM 1124 O O . TYR A 1 141 ? 12.956 -8.614 -2.105 1.00 70.38 141 TYR A O 1
ATOM 1132 N N . ASN A 1 142 ? 12.924 -6.557 -1.203 1.00 71.44 142 ASN A N 1
ATOM 1133 C CA . ASN A 1 142 ? 13.066 -7.008 0.181 1.00 71.44 142 ASN A CA 1
ATOM 1134 C C . ASN A 1 142 ? 11.680 -7.200 0.807 1.00 71.44 142 ASN A C 1
ATOM 1136 O O . ASN A 1 142 ? 11.230 -8.336 0.983 1.00 71.44 142 ASN A O 1
ATOM 1140 N N . SER A 1 143 ? 10.992 -6.088 1.082 1.00 68.56 143 SER A N 1
ATOM 1141 C CA . SER A 1 143 ? 9.706 -6.071 1.779 1.00 68.56 143 SER A CA 1
ATOM 1142 C C . SER A 1 143 ? 8.571 -5.498 0.930 1.00 68.56 143 SER A C 1
ATOM 1144 O O . SER A 1 143 ? 7.497 -6.098 0.883 1.00 68.56 143 SER A O 1
ATOM 1146 N N . THR A 1 144 ? 8.810 -4.396 0.213 1.00 74.50 144 THR A N 1
ATOM 1147 C CA . THR A 1 144 ? 7.865 -3.766 -0.720 1.00 74.50 144 THR A CA 1
ATOM 1148 C C . THR A 1 144 ? 8.532 -3.479 -2.062 1.00 74.50 144 THR A C 1
ATOM 1150 O O . THR A 1 144 ? 9.755 -3.405 -2.164 1.00 74.50 144 THR A O 1
ATOM 1153 N N . LEU A 1 145 ? 7.718 -3.298 -3.106 1.00 72.69 145 LEU A N 1
ATOM 1154 C CA . LEU A 1 145 ? 8.201 -2.832 -4.411 1.00 72.69 145 LEU A CA 1
ATOM 1155 C C . LEU A 1 145 ? 8.827 -1.433 -4.341 1.00 72.69 145 LEU A C 1
ATOM 1157 O O . LEU A 1 145 ? 9.702 -1.107 -5.139 1.00 72.69 145 LEU A O 1
ATOM 1161 N N . GLN A 1 146 ? 8.373 -0.617 -3.392 1.00 68.00 146 GLN A N 1
ATOM 1162 C CA . GLN A 1 146 ? 8.781 0.778 -3.248 1.00 68.00 146 GLN A CA 1
ATOM 1163 C C . GLN A 1 146 ? 10.168 0.923 -2.620 1.00 68.00 146 GLN A C 1
ATOM 1165 O O . GLN A 1 146 ? 10.813 1.933 -2.840 1.00 68.00 146 GLN A O 1
ATOM 1170 N N . GLU A 1 147 ? 10.675 -0.101 -1.927 1.00 65.94 147 GLU A N 1
ATOM 1171 C CA . GLU A 1 147 ? 12.031 -0.102 -1.350 1.00 65.94 147 GLU A CA 1
ATOM 1172 C C . GLU A 1 147 ? 13.130 0.032 -2.428 1.00 65.94 147 GLU A C 1
ATOM 1174 O O . GLU A 1 147 ? 14.255 0.404 -2.124 1.00 65.94 147 GLU A O 1
ATOM 1179 N N . SER A 1 148 ? 12.807 -0.243 -3.701 1.00 58.44 148 SER A N 1
ATOM 1180 C CA . SER A 1 148 ? 13.693 -0.007 -4.852 1.00 58.44 148 SER A CA 1
ATOM 1181 C C . SER A 1 148 ? 13.643 1.434 -5.404 1.00 58.44 148 SER A C 1
ATOM 1183 O O . SER A 1 148 ? 14.316 1.714 -6.392 1.00 58.44 148 SER A O 1
ATOM 1185 N N . LEU A 1 149 ? 12.827 2.338 -4.838 1.00 57.56 149 LEU A N 1
ATOM 1186 C CA . LEU A 1 149 ? 12.734 3.749 -5.259 1.00 57.56 149 LEU A CA 1
ATOM 1187 C C . LEU A 1 149 ? 13.843 4.640 -4.666 1.00 57.56 149 LEU A C 1
ATOM 1189 O O . LEU A 1 149 ? 13.877 5.827 -4.997 1.00 57.56 149 LEU A O 1
ATOM 1193 N N . TYR A 1 150 ? 14.740 4.078 -3.847 1.00 48.94 150 TYR A N 1
ATOM 1194 C CA . TYR A 1 150 ? 15.862 4.771 -3.207 1.00 48.94 150 TYR A CA 1
ATOM 1195 C C . TYR A 1 150 ? 17.222 4.194 -3.619 1.00 48.94 150 TYR A C 1
ATOM 1197 O O . TYR A 1 150 ? 17.341 2.949 -3.713 1.00 48.94 150 TYR A O 1
#

Mean predicted aligned error: 13.46 Å

Sequence (150 aa):
GISLPKFTWQEGRKRLPLIGCVLLLIVLVVALIILLYFWRGHTGIKYKEPVESCPIHAVRCDGIVDCKLRSDELGCVRFDWDKSLLKVYSGSSHQWLPICSDSWNESYSEKTCQQLGFVSAYRTTEVAHRNLASSFSISKYNSTLQESLY

Radius of gyration: 36.69 Å; Cα contacts (8 Å, |Δi|>4): 146; chains: 1; bounding box: 105×39×80 Å